Protein AF-A0A8S3HBD8-F1 (afdb_monomer_lite)

Radius of gyration: 19.38 Å; chains: 1; bounding box: 30×44×57 Å

Structure (mmCIF, N/CA/C/O backbone):
data_AF-A0A8S3HBD8-F1
#
_entry.id   AF-A0A8S3HBD8-F1
#
loop_
_atom_site.group_PDB
_atom_site.id
_atom_site.type_symbol
_atom_site.label_atom_id
_atom_site.label_alt_id
_atom_site.label_comp_id
_atom_site.label_asym_id
_atom_site.label_entity_id
_atom_site.label_seq_id
_atom_site.pdbx_PDB_ins_code
_atom_site.Cartn_x
_atom_site.Cartn_y
_atom_site.Cartn_z
_atom_site.occupancy
_atom_site.B_iso_or_equiv
_atom_site.auth_seq_id
_atom_site.auth_comp_id
_atom_site.auth_asym_id
_atom_site.auth_atom_id
_atom_site.pdbx_PDB_model_num
ATOM 1 N N . ASP A 1 1 ? -12.410 33.822 -48.410 1.00 51.59 1 ASP A N 1
ATOM 2 C CA . ASP A 1 1 ? -13.451 32.989 -47.771 1.00 51.59 1 ASP A CA 1
ATOM 3 C C . ASP A 1 1 ? -12.881 31.598 -47.540 1.00 51.59 1 ASP A C 1
ATOM 5 O O . ASP A 1 1 ? -12.889 30.743 -48.409 1.00 51.59 1 ASP A O 1
ATOM 9 N N . SER A 1 2 ? -12.285 31.395 -46.367 1.00 50.22 2 SER A N 1
ATOM 10 C CA . SER A 1 2 ? -11.628 30.126 -46.012 1.00 50.22 2 SER A CA 1
ATOM 11 C C . SER A 1 2 ? -11.854 29.811 -44.530 1.00 50.22 2 SER A C 1
ATOM 13 O O . SER A 1 2 ? -10.939 29.428 -43.816 1.00 50.22 2 SER A O 1
ATOM 15 N N . ASN A 1 3 ? -13.092 30.021 -44.066 1.00 48.41 3 ASN A N 1
ATOM 16 C CA . ASN A 1 3 ? -13.568 29.651 -42.728 1.00 48.41 3 ASN A CA 1
ATOM 17 C C . ASN A 1 3 ? -14.272 28.289 -42.777 1.00 48.41 3 ASN A C 1
ATOM 19 O O . ASN A 1 3 ? -15.485 28.191 -42.599 1.00 48.41 3 ASN A O 1
ATOM 23 N N . GLY A 1 4 ? -13.525 27.227 -43.039 1.00 51.22 4 GLY A N 1
ATOM 24 C CA . GLY A 1 4 ? -14.071 25.879 -42.984 1.00 51.22 4 GLY A CA 1
ATOM 25 C C . GLY A 1 4 ? -12.972 24.862 -43.199 1.00 51.22 4 GLY A C 1
ATOM 26 O O . GLY A 1 4 ? -12.286 24.942 -44.207 1.00 51.22 4 GLY A O 1
ATOM 27 N N . ILE A 1 5 ? -12.874 23.898 -42.284 1.00 58.28 5 ILE A N 1
ATOM 28 C CA . ILE A 1 5 ? -11.874 22.817 -42.203 1.00 58.28 5 ILE A CA 1
ATOM 29 C C . ILE A 1 5 ? -10.692 23.155 -41.277 1.00 58.28 5 ILE A C 1
ATOM 31 O O . ILE A 1 5 ? -9.566 23.329 -41.711 1.00 58.28 5 ILE A O 1
ATOM 35 N N . GLU A 1 6 ? -10.975 23.200 -39.972 1.00 53.12 6 GLU A N 1
ATOM 36 C CA . GLU A 1 6 ? -10.104 22.651 -38.914 1.00 53.12 6 GLU A CA 1
ATOM 37 C C . GLU A 1 6 ? -10.941 22.502 -37.623 1.00 53.12 6 GLU A C 1
ATOM 39 O O . GLU A 1 6 ? -10.740 23.154 -36.607 1.00 53.12 6 GLU A O 1
ATOM 44 N N . MET A 1 7 ? -11.993 21.681 -37.704 1.00 55.44 7 MET A N 1
ATOM 45 C CA . MET A 1 7 ? -12.909 21.365 -36.593 1.00 55.44 7 MET A CA 1
ATOM 46 C C . MET A 1 7 ? -13.143 19.850 -36.480 1.00 55.44 7 MET A C 1
ATOM 48 O O . MET A 1 7 ? -14.255 19.418 -36.206 1.00 55.44 7 MET A O 1
ATOM 52 N N . ILE A 1 8 ? -12.132 19.011 -36.744 1.00 57.72 8 ILE A N 1
ATOM 53 C CA . ILE A 1 8 ? -12.259 17.552 -36.550 1.00 57.72 8 ILE A CA 1
ATOM 54 C C . ILE A 1 8 ? -10.893 16.864 -36.414 1.00 57.72 8 ILE A C 1
ATOM 56 O O . ILE A 1 8 ? -10.352 16.333 -37.375 1.00 57.72 8 ILE A O 1
ATOM 60 N N . ALA A 1 9 ? -10.341 16.901 -35.201 1.00 49.88 9 ALA A N 1
ATOM 61 C CA . ALA A 1 9 ? -9.486 15.878 -34.577 1.00 49.88 9 ALA A CA 1
ATOM 62 C C . ALA A 1 9 ? -9.049 16.478 -33.227 1.00 49.88 9 ALA A C 1
ATOM 64 O O . ALA A 1 9 ? -8.241 17.392 -33.186 1.00 49.88 9 ALA A O 1
ATOM 65 N N . ASN A 1 10 ? -9.574 16.120 -32.061 1.00 45.94 10 ASN A N 1
ATOM 66 C CA . ASN A 1 10 ? -9.727 14.769 -31.554 1.00 45.94 10 ASN A CA 1
ATOM 67 C C . ASN A 1 10 ? -10.678 14.837 -30.338 1.00 45.94 10 ASN A C 1
ATOM 69 O O . ASN A 1 10 ? -10.249 14.929 -29.186 1.00 45.94 10 ASN A O 1
ATOM 73 N N . SER A 1 11 ? -11.982 14.884 -30.605 1.00 52.03 11 SER A N 1
ATOM 74 C CA . SER A 1 11 ? -13.006 14.547 -29.616 1.00 52.03 11 SER A CA 1
ATOM 75 C C . SER A 1 11 ? -12.979 13.034 -29.474 1.00 52.03 11 SER A C 1
ATOM 77 O O . SER A 1 11 ? -13.505 12.369 -30.351 1.00 52.03 11 SER A O 1
ATOM 79 N N . ASP A 1 12 ? -12.277 12.530 -28.459 1.00 49.81 12 ASP A N 1
ATOM 80 C CA . ASP A 1 12 ? -12.599 11.297 -27.718 1.00 49.81 12 ASP A CA 1
ATOM 81 C C . ASP A 1 12 ? -11.491 11.014 -26.692 1.00 49.81 12 ASP A C 1
ATOM 83 O O . ASP A 1 12 ? -10.864 9.959 -26.644 1.00 49.81 12 ASP A O 1
ATOM 87 N N . LYS A 1 13 ? -11.260 11.968 -25.785 1.00 54.34 13 LYS A N 1
ATOM 88 C CA . LYS A 1 13 ? -10.917 11.564 -24.419 1.00 54.34 13 LYS A CA 1
ATOM 89 C C . LYS A 1 13 ? -12.242 11.264 -23.740 1.00 54.34 13 LYS A C 1
ATOM 91 O O . LYS A 1 13 ? -12.730 12.083 -22.967 1.00 54.34 13 LYS A O 1
ATOM 96 N N . SER A 1 14 ? -12.851 10.126 -24.074 1.00 51.44 14 SER A N 1
ATOM 97 C CA . SER A 1 14 ? -13.883 9.543 -23.225 1.00 51.44 14 SER A CA 1
ATOM 98 C C . SER A 1 14 ? -13.247 9.418 -21.845 1.00 51.44 14 SER A C 1
ATOM 100 O O . SER A 1 14 ? -12.369 8.579 -21.639 1.00 51.44 14 SER A O 1
ATOM 102 N N . SER A 1 15 ? -13.572 10.333 -20.934 1.00 60.53 15 SER A N 1
ATOM 103 C CA . SER A 1 15 ? -13.087 10.293 -19.564 1.00 60.53 15 SER A CA 1
ATOM 104 C C . SER A 1 15 ? -13.728 9.074 -18.922 1.00 60.53 15 SER A C 1
ATOM 106 O O . SER A 1 15 ? -14.831 9.156 -18.380 1.00 60.53 15 SER A O 1
ATOM 108 N N . THR A 1 16 ? -13.082 7.919 -19.071 1.00 58.78 16 THR A N 1
ATOM 109 C CA . THR A 1 16 ? -13.460 6.694 -18.383 1.00 58.78 16 THR A CA 1
ATOM 110 C C . THR A 1 16 ? -13.602 7.062 -16.911 1.00 58.78 16 THR A C 1
ATOM 112 O O . THR A 1 16 ? -12.669 7.665 -16.374 1.00 58.78 16 THR A O 1
ATOM 115 N N . PRO A 1 17 ? -14.749 6.797 -16.268 1.00 60.50 17 PRO A N 1
ATOM 116 C CA . PRO A 1 17 ? -14.955 7.191 -14.885 1.00 60.50 17 PRO A CA 1
ATOM 117 C C . PRO A 1 17 ? -13.858 6.560 -14.025 1.00 60.50 17 PRO A C 1
ATOM 119 O O . PRO A 1 17 ? -13.810 5.346 -13.835 1.00 60.50 17 PRO A O 1
ATOM 122 N N . THR A 1 18 ? -12.929 7.387 -13.553 1.00 67.00 18 THR A N 1
ATOM 123 C CA . THR A 1 18 ? -11.872 6.958 -12.644 1.00 67.00 18 THR A CA 1
ATOM 124 C C . THR A 1 18 ? -12.471 6.900 -11.250 1.00 67.00 18 THR A C 1
ATOM 126 O O . THR A 1 18 ? -12.971 7.909 -10.751 1.00 67.00 18 THR A O 1
ATOM 129 N N . TRP A 1 19 ? -12.446 5.725 -10.625 1.00 73.12 19 TRP A N 1
ATOM 130 C CA . TRP A 1 19 ? -12.898 5.560 -9.247 1.00 73.12 19 TRP A CA 1
ATOM 131 C C . TRP A 1 19 ? -12.110 6.474 -8.306 1.00 73.12 19 TRP A C 1
ATOM 133 O O . TRP A 1 19 ? -10.895 6.628 -8.447 1.00 73.12 19 TRP A O 1
ATOM 143 N N . ASN A 1 20 ? -12.799 7.074 -7.332 1.00 86.06 20 ASN A N 1
ATOM 144 C CA . ASN A 1 20 ? -12.138 7.842 -6.287 1.00 86.06 20 ASN A CA 1
ATOM 145 C C . ASN A 1 20 ? -11.388 6.870 -5.362 1.00 86.06 20 ASN A C 1
ATOM 147 O O . ASN A 1 20 ? -11.997 6.039 -4.687 1.00 86.06 20 ASN A O 1
ATOM 151 N N . VAL A 1 21 ? -10.062 6.979 -5.343 1.00 88.06 21 VAL A N 1
ATOM 152 C CA . VAL A 1 21 ? -9.182 6.122 -4.540 1.00 88.06 21 VAL A CA 1
ATOM 153 C C . VAL A 1 21 ? -9.447 6.233 -3.036 1.00 88.06 21 VAL A C 1
ATOM 155 O O . VAL A 1 21 ? -9.301 5.248 -2.320 1.00 88.06 21 VAL A O 1
ATOM 158 N N . ASP A 1 22 ? -9.915 7.384 -2.558 1.00 88.62 22 ASP A N 1
ATOM 159 C CA . ASP A 1 22 ? -10.271 7.577 -1.152 1.00 88.62 22 ASP A CA 1
ATOM 160 C C . ASP A 1 22 ? -11.489 6.727 -0.802 1.00 88.62 22 ASP A C 1
ATOM 162 O O . ASP A 1 22 ? -11.478 5.995 0.184 1.00 88.62 22 ASP A O 1
ATOM 166 N N . THR A 1 23 ? -12.514 6.763 -1.659 1.00 90.56 23 THR A N 1
ATOM 167 C CA . THR A 1 23 ? -13.705 5.917 -1.521 1.00 90.56 23 THR A CA 1
ATOM 168 C C . THR A 1 23 ? -13.341 4.439 -1.589 1.00 90.56 23 THR A C 1
ATOM 170 O O . THR A 1 23 ? -13.890 3.647 -0.833 1.00 90.56 23 THR A O 1
ATOM 173 N N . PHE A 1 24 ? -12.396 4.064 -2.452 1.00 90.06 24 PHE A N 1
ATOM 174 C CA . PHE A 1 24 ? -11.918 2.687 -2.554 1.00 90.06 24 PHE A CA 1
ATOM 175 C C . PHE A 1 24 ? -11.233 2.206 -1.266 1.00 90.06 24 PHE A C 1
ATOM 177 O O . PHE A 1 24 ? -11.574 1.140 -0.759 1.00 90.06 24 PHE A O 1
ATOM 184 N N . VAL A 1 25 ? -10.310 2.994 -0.703 1.00 93.19 25 VAL A N 1
ATOM 185 C CA . VAL A 1 25 ? -9.616 2.638 0.547 1.00 93.19 25 VAL A CA 1
ATOM 186 C C . VAL A 1 25 ? -10.594 2.565 1.719 1.00 93.19 25 VAL A C 1
ATOM 188 O O . VAL A 1 25 ? -10.531 1.618 2.501 1.00 93.19 25 VAL A O 1
ATOM 191 N N . ILE A 1 26 ? -11.528 3.518 1.818 1.00 93.12 26 ILE A N 1
ATOM 192 C CA . ILE A 1 26 ? -12.589 3.497 2.835 1.00 93.12 26 ILE A CA 1
ATOM 193 C C . ILE A 1 26 ? -13.431 2.226 2.694 1.00 93.12 26 ILE A C 1
ATOM 195 O O . ILE A 1 26 ? -13.588 1.495 3.665 1.00 93.12 26 ILE A O 1
ATOM 199 N N . ALA A 1 27 ? -13.889 1.904 1.482 1.00 94.31 27 ALA A N 1
ATOM 200 C CA . ALA A 1 27 ? -14.695 0.713 1.239 1.00 94.31 27 ALA A CA 1
ATOM 201 C C . ALA A 1 27 ? -13.960 -0.586 1.609 1.00 94.31 27 ALA A C 1
ATOM 203 O O . ALA A 1 27 ? -14.575 -1.490 2.170 1.00 94.31 27 ALA A O 1
ATOM 204 N N . ILE A 1 28 ? -12.652 -0.691 1.338 1.00 93.75 28 ILE A N 1
ATOM 205 C CA . ILE A 1 28 ? -11.856 -1.8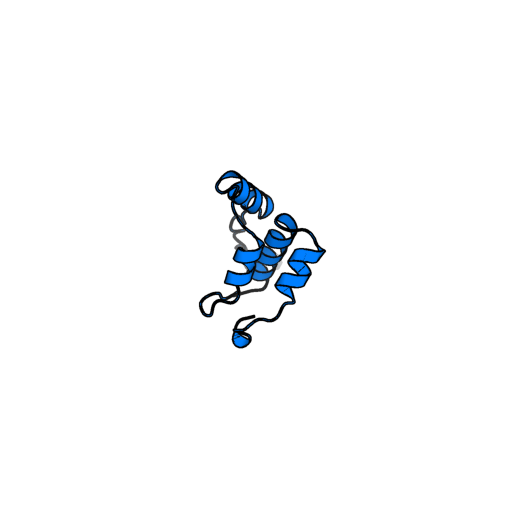52 1.769 1.00 93.75 28 ILE A CA 1
ATOM 206 C C . ILE A 1 28 ? -11.807 -1.948 3.293 1.00 93.75 28 ILE A C 1
ATOM 208 O O . ILE A 1 28 ? -12.019 -3.034 3.826 1.00 93.75 28 ILE A O 1
ATOM 212 N N . ASN A 1 29 ? -11.548 -0.840 3.988 1.00 92.81 29 ASN A N 1
ATOM 213 C CA . ASN A 1 29 ? -11.494 -0.836 5.450 1.00 92.81 29 ASN A CA 1
ATOM 214 C C . ASN A 1 29 ? -12.851 -1.193 6.075 1.00 92.81 29 ASN A C 1
ATOM 216 O O . ASN A 1 29 ? -12.888 -1.899 7.079 1.00 92.81 29 ASN A O 1
ATOM 220 N N . ASP A 1 30 ? -13.955 -0.756 5.468 1.00 95.19 30 ASP A N 1
ATOM 221 C CA . ASP A 1 30 ? -15.306 -1.060 5.946 1.00 95.19 30 ASP A CA 1
ATOM 222 C C . ASP A 1 30 ? -15.678 -2.534 5.717 1.00 95.19 30 ASP A C 1
ATOM 224 O O . ASP A 1 30 ? -16.264 -3.178 6.588 1.00 95.19 30 ASP A O 1
ATOM 228 N N . LEU A 1 31 ? -15.332 -3.087 4.549 1.00 96.38 31 LEU A N 1
ATOM 229 C CA . LEU A 1 31 ? -15.636 -4.477 4.189 1.00 96.38 31 LEU A CA 1
ATOM 230 C C . LEU A 1 31 ? -14.708 -5.484 4.877 1.00 96.38 31 LEU A C 1
ATOM 232 O O . LEU A 1 31 ? -15.133 -6.594 5.196 1.00 96.38 31 LEU A O 1
ATOM 236 N N . VAL A 1 32 ? -13.444 -5.114 5.090 1.00 95.88 32 VAL A N 1
ATOM 237 C CA . VAL A 1 32 ? -12.420 -5.957 5.715 1.00 95.88 32 VAL A CA 1
ATOM 238 C C . VAL A 1 32 ? -11.668 -5.145 6.779 1.00 95.88 32 VAL A C 1
ATOM 240 O O . VAL A 1 32 ? -10.521 -4.751 6.564 1.00 95.88 32 VAL A O 1
ATOM 243 N N . PRO A 1 33 ? -12.255 -4.937 7.974 1.00 92.69 33 PRO A N 1
ATOM 244 C CA . PRO A 1 33 ? -11.635 -4.136 9.039 1.00 92.69 33 PRO A CA 1
ATOM 245 C C . PRO A 1 33 ? -10.303 -4.692 9.557 1.00 92.69 33 PRO A C 1
ATOM 247 O O . PRO A 1 33 ? -9.541 -3.995 10.220 1.00 92.69 33 PRO A O 1
ATOM 250 N N . THR A 1 34 ? -10.020 -5.964 9.274 1.00 95.50 34 THR A N 1
ATOM 251 C CA . THR A 1 34 ? -8.782 -6.656 9.650 1.00 95.50 34 THR A CA 1
ATOM 252 C C . THR A 1 34 ? -7.685 -6.545 8.592 1.00 95.50 34 THR A C 1
ATOM 254 O O . THR A 1 34 ? -6.667 -7.22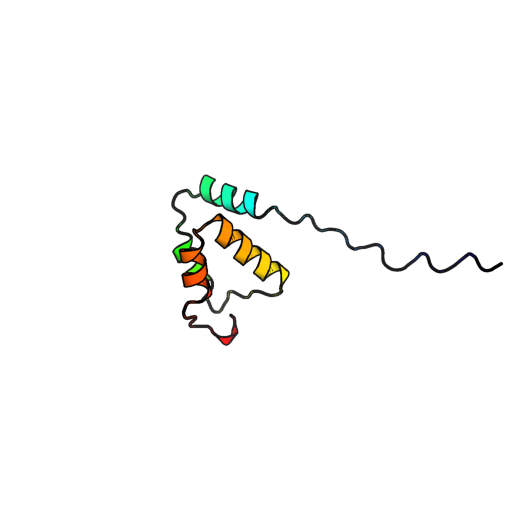8 8.708 1.00 95.50 34 THR A O 1
ATOM 257 N N . VAL A 1 35 ? -7.885 -5.755 7.533 1.00 94.94 35 VAL A N 1
ATOM 258 C CA . VAL A 1 35 ? -6.884 -5.577 6.479 1.00 94.94 35 VAL A CA 1
ATOM 259 C C . VAL A 1 35 ? -5.580 -5.035 7.072 1.00 94.94 35 VAL A C 1
ATOM 261 O O . VAL A 1 35 ? -5.553 -4.014 7.759 1.00 94.94 35 VAL A O 1
ATOM 264 N N . ASN A 1 36 ? -4.470 -5.723 6.797 1.00 94.88 36 ASN A N 1
ATOM 265 C CA . ASN A 1 36 ? -3.141 -5.240 7.146 1.00 94.88 36 ASN A CA 1
ATOM 266 C C . ASN A 1 36 ? -2.474 -4.640 5.912 1.00 94.88 36 ASN A C 1
ATOM 268 O O . ASN A 1 36 ? -1.841 -5.338 5.120 1.00 94.88 36 ASN A O 1
ATOM 272 N N . TRP A 1 37 ? -2.574 -3.322 5.771 1.00 93.88 37 TRP A N 1
ATOM 273 C CA . TRP A 1 37 ? -1.997 -2.599 4.639 1.00 93.88 37 TRP A CA 1
ATOM 274 C C . TRP A 1 37 ? -0.478 -2.759 4.505 1.00 93.88 37 TRP A C 1
ATOM 276 O O . TRP A 1 37 ? 0.044 -2.622 3.404 1.00 93.88 37 TRP A O 1
ATOM 286 N N . LYS A 1 38 ? 0.241 -3.112 5.579 1.00 93.75 38 LYS A N 1
ATOM 287 C CA . LYS A 1 38 ? 1.676 -3.424 5.487 1.00 93.75 38 LYS A CA 1
ATOM 288 C C . LYS A 1 38 ? 1.929 -4.702 4.701 1.00 93.75 38 LYS A C 1
ATOM 290 O O . LYS A 1 38 ? 2.880 -4.757 3.931 1.00 93.75 38 LYS A O 1
ATOM 295 N N . ASP A 1 39 ? 1.094 -5.716 4.903 1.00 93.44 39 ASP A N 1
ATOM 296 C CA . ASP A 1 39 ? 1.214 -6.977 4.176 1.00 93.44 39 ASP A CA 1
ATOM 297 C C . ASP A 1 39 ? 0.749 -6.800 2.727 1.00 93.44 39 ASP A C 1
ATOM 299 O O . ASP A 1 39 ? 1.418 -7.289 1.828 1.00 93.44 39 ASP A O 1
ATOM 303 N N . VAL A 1 40 ? -0.279 -5.975 2.477 1.00 93.06 40 VAL A N 1
ATOM 304 C CA . VAL A 1 40 ? -0.688 -5.595 1.108 1.00 93.06 40 VAL A CA 1
ATOM 305 C C . VAL A 1 40 ? 0.475 -4.997 0.309 1.00 93.06 40 VAL A C 1
ATOM 307 O O . VAL A 1 40 ? 0.662 -5.363 -0.845 1.00 93.06 40 VAL A O 1
ATOM 310 N N . VAL A 1 41 ? 1.282 -4.108 0.906 1.00 92.75 41 VAL A N 1
ATOM 311 C CA . VAL A 1 41 ? 2.455 -3.541 0.213 1.00 92.75 41 VAL A CA 1
ATOM 312 C C . VAL A 1 41 ? 3.522 -4.600 -0.056 1.00 92.75 41 VAL A C 1
ATOM 314 O O . VAL A 1 41 ? 4.137 -4.572 -1.116 1.00 92.75 41 VAL A O 1
ATOM 317 N N . LYS A 1 42 ? 3.736 -5.557 0.856 1.00 90.75 42 LYS A N 1
ATOM 318 C CA . LYS A 1 42 ? 4.693 -6.654 0.623 1.00 90.75 42 LYS A CA 1
ATOM 319 C C . LYS A 1 42 ? 4.277 -7.536 -0.553 1.00 90.75 42 LYS A C 1
ATOM 321 O O . LYS A 1 42 ? 5.142 -7.978 -1.296 1.00 90.75 42 LYS A O 1
ATOM 326 N N . GLU A 1 43 ? 2.976 -7.743 -0.756 1.00 91.69 43 GLU A N 1
ATOM 327 C CA . GLU A 1 43 ? 2.448 -8.488 -1.910 1.00 91.69 43 GLU A CA 1
ATOM 328 C C . GLU A 1 43 ? 2.684 -7.774 -3.249 1.00 91.69 43 GLU A C 1
ATOM 330 O O . GLU A 1 43 ? 2.570 -8.394 -4.306 1.00 91.69 43 GLU A O 1
ATOM 335 N N . PHE A 1 44 ? 3.045 -6.485 -3.245 1.00 92.12 44 PHE A N 1
ATOM 336 C CA . PHE A 1 44 ? 3.474 -5.827 -4.477 1.00 92.12 44 PHE A CA 1
ATOM 337 C C . PHE A 1 44 ? 4.797 -6.415 -4.976 1.00 92.12 44 PHE A C 1
ATOM 339 O O . PHE A 1 44 ? 5.011 -6.428 -6.181 1.00 92.12 44 PHE A O 1
ATOM 346 N N . ASP A 1 45 ? 5.650 -6.963 -4.096 1.00 90.69 45 ASP A N 1
ATOM 347 C CA . ASP A 1 45 ? 6.920 -7.616 -4.445 1.00 90.69 45 ASP A CA 1
ATOM 348 C C . ASP A 1 45 ? 6.693 -9.053 -4.939 1.00 90.69 45 ASP A C 1
ATOM 350 O O . ASP A 1 45 ? 7.377 -9.999 -4.549 1.00 90.69 45 ASP A O 1
ATOM 354 N N . HIS A 1 46 ? 5.681 -9.237 -5.777 1.00 90.19 46 HIS A N 1
ATOM 355 C CA . HIS A 1 46 ? 5.323 -10.510 -6.374 1.00 90.19 46 HIS A CA 1
ATOM 356 C C . HIS A 1 46 ? 5.631 -10.465 -7.873 1.00 90.19 46 HIS A C 1
ATOM 358 O O . HIS A 1 46 ? 5.252 -9.519 -8.555 1.00 90.19 46 HIS A O 1
ATOM 364 N N . ALA A 1 47 ? 6.251 -11.513 -8.426 1.00 85.88 47 ALA A N 1
ATOM 365 C CA . ALA A 1 47 ? 6.693 -11.542 -9.829 1.00 85.88 47 ALA A CA 1
ATOM 366 C C . ALA A 1 47 ? 5.560 -11.343 -10.862 1.00 85.88 47 ALA A C 1
ATOM 368 O O . ALA A 1 47 ? 5.802 -10.958 -12.002 1.00 85.88 47 ALA A O 1
ATOM 369 N N . GLY A 1 48 ? 4.313 -11.625 -10.475 1.00 87.69 48 GLY A N 1
ATOM 370 C CA . GLY A 1 48 ? 3.120 -11.390 -11.299 1.00 87.69 48 GLY A CA 1
ATOM 371 C C . GLY A 1 48 ? 2.477 -10.008 -11.133 1.00 87.69 48 GLY A C 1
ATOM 372 O O . GLY A 1 48 ? 1.500 -9.713 -11.821 1.00 87.69 48 GLY A O 1
ATOM 373 N N . PHE A 1 49 ? 2.964 -9.182 -10.207 1.00 89.00 49 PHE A N 1
ATOM 374 C CA . PHE A 1 49 ? 2.449 -7.840 -9.971 1.00 89.00 49 PHE A CA 1
ATOM 375 C C . PHE A 1 49 ? 3.229 -6.836 -10.823 1.00 89.00 49 PHE A C 1
ATOM 377 O O . PHE A 1 49 ? 4.441 -6.713 -10.693 1.00 89.00 49 PHE A O 1
ATOM 384 N N . LEU A 1 50 ? 2.531 -6.131 -11.717 1.00 86.31 50 LEU A N 1
ATOM 385 C CA . LEU A 1 50 ? 3.144 -5.188 -12.651 1.00 86.31 50 LEU A CA 1
ATOM 386 C C . LEU A 1 50 ? 2.375 -3.869 -12.684 1.00 86.31 50 LEU A C 1
ATOM 388 O O . LEU A 1 50 ? 1.189 -3.824 -13.032 1.00 86.31 50 LEU A O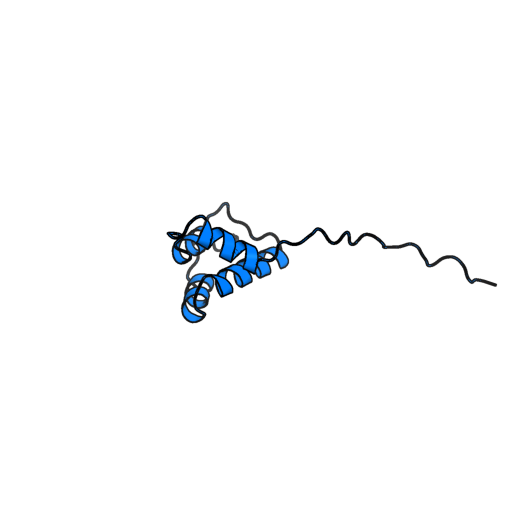 1
ATOM 392 N N . VAL A 1 51 ? 3.083 -2.776 -12.415 1.00 88.50 51 VAL A N 1
ATOM 393 C CA . VAL A 1 51 ? 2.556 -1.417 -12.550 1.00 88.50 51 VAL A CA 1
ATOM 394 C C . VAL A 1 51 ? 2.802 -0.927 -13.977 1.00 88.50 51 VAL A C 1
ATOM 396 O O . VAL A 1 51 ? 3.899 -0.527 -14.345 1.00 88.50 51 VAL A O 1
ATOM 399 N N . ARG A 1 52 ? 1.761 -0.995 -14.813 1.00 87.44 52 ARG A N 1
ATOM 400 C CA . ARG A 1 52 ? 1.883 -0.811 -16.274 1.00 87.44 52 ARG A CA 1
ATOM 401 C C . ARG A 1 52 ? 2.140 0.623 -16.728 1.00 87.44 52 ARG A C 1
ATOM 403 O O . ARG A 1 52 ? 2.648 0.826 -17.827 1.00 87.44 52 ARG A O 1
ATOM 410 N N . ASP A 1 53 ? 1.739 1.611 -15.935 1.00 87.94 53 ASP A N 1
ATOM 411 C CA . ASP A 1 53 ? 1.865 3.015 -16.303 1.00 87.94 53 ASP A CA 1
ATOM 412 C C . ASP A 1 53 ? 1.928 3.944 -15.082 1.00 87.94 53 ASP A C 1
ATOM 414 O O . ASP A 1 53 ? 1.709 3.563 -13.928 1.00 87.94 53 ASP A O 1
ATOM 418 N N . ARG A 1 54 ? 2.211 5.218 -15.364 1.00 89.06 54 ARG A N 1
ATOM 419 C CA . ARG A 1 54 ? 2.292 6.280 -14.359 1.00 89.06 54 ARG A CA 1
ATOM 420 C C . ARG A 1 54 ? 0.984 6.473 -13.585 1.00 89.06 54 ARG A C 1
ATOM 422 O O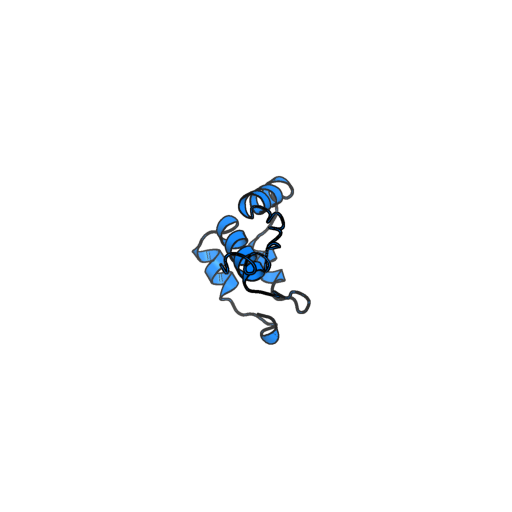 . ARG A 1 54 ? 1.036 6.859 -12.421 1.00 89.06 54 ARG A O 1
ATOM 429 N N . GLN A 1 55 ? -0.175 6.271 -14.210 1.00 88.06 55 GLN A N 1
ATOM 430 C CA . GLN A 1 55 ? -1.465 6.482 -13.548 1.00 88.06 55 GLN A CA 1
ATOM 431 C C . GLN A 1 55 ? -1.738 5.378 -12.527 1.00 88.06 55 GLN A C 1
ATOM 433 O O . GLN A 1 55 ? -2.162 5.677 -11.414 1.00 88.06 55 GLN A O 1
ATOM 438 N N . ALA A 1 56 ? -1.411 4.129 -12.859 1.00 87.56 56 ALA A N 1
ATOM 439 C CA . ALA A 1 56 ? -1.464 3.003 -11.936 1.00 87.56 56 ALA A CA 1
ATOM 440 C C . ALA A 1 56 ? -0.526 3.212 -10.736 1.00 87.56 56 ALA A C 1
ATOM 442 O O . ALA A 1 56 ? -0.933 2.987 -9.596 1.00 87.56 56 ALA A O 1
ATOM 443 N N . LEU A 1 57 ? 0.688 3.729 -10.964 1.00 90.06 57 LEU A N 1
ATOM 444 C CA . LEU A 1 57 ? 1.607 4.060 -9.871 1.00 90.06 57 LEU A CA 1
ATOM 445 C C . LEU A 1 57 ? 1.040 5.158 -8.960 1.00 90.06 57 LEU A C 1
ATOM 447 O O . LEU A 1 57 ? 1.057 5.025 -7.738 1.00 90.06 57 LEU A O 1
ATOM 451 N N . ILE A 1 58 ? 0.498 6.233 -9.541 1.00 90.06 58 ILE A N 1
ATOM 452 C CA . ILE A 1 58 ? -0.139 7.315 -8.774 1.00 90.06 58 ILE A CA 1
ATOM 453 C C . ILE A 1 58 ? -1.310 6.783 -7.956 1.00 90.06 58 ILE A C 1
ATOM 455 O O . ILE A 1 58 ? -1.469 7.183 -6.802 1.00 90.06 58 ILE A O 1
ATOM 459 N N . LEU A 1 59 ? -2.109 5.883 -8.527 1.00 89.69 59 LEU A N 1
ATOM 460 C CA . LEU A 1 59 ? -3.229 5.264 -7.835 1.00 89.69 59 LEU A CA 1
ATOM 461 C C . LEU A 1 59 ? -2.747 4.484 -6.607 1.00 89.69 59 LEU A C 1
ATOM 463 O O . LEU A 1 59 ? -3.247 4.728 -5.511 1.00 89.69 59 LEU A O 1
ATOM 467 N N . LEU A 1 60 ? -1.746 3.613 -6.772 1.00 91.00 60 LEU A N 1
ATOM 468 C CA . LEU A 1 60 ? -1.171 2.823 -5.679 1.00 91.00 60 LEU A CA 1
ATOM 469 C C . LEU A 1 60 ? -0.597 3.720 -4.582 1.00 91.00 60 LEU A C 1
ATOM 471 O O . LEU A 1 60 ? -0.977 3.591 -3.422 1.00 91.00 60 LEU A O 1
ATOM 475 N N . VAL A 1 61 ? 0.251 4.687 -4.940 1.00 91.00 61 VAL A N 1
ATOM 476 C CA . VAL A 1 61 ? 0.859 5.602 -3.962 1.00 91.00 61 VAL A CA 1
ATOM 477 C C . VAL A 1 61 ? -0.208 6.422 -3.238 1.00 91.00 61 VAL A C 1
ATOM 479 O O . VAL A 1 61 ? -0.114 6.627 -2.028 1.00 91.00 61 VAL A O 1
ATOM 482 N N . THR A 1 62 ? -1.244 6.878 -3.946 1.00 92.12 62 THR A N 1
ATOM 483 C CA . THR A 1 62 ? -2.354 7.596 -3.308 1.00 92.12 62 THR A CA 1
ATOM 484 C C . THR A 1 62 ? -3.116 6.695 -2.343 1.00 92.12 62 THR A C 1
ATOM 486 O O . THR A 1 62 ? -3.396 7.128 -1.229 1.00 92.12 62 THR A O 1
ATOM 489 N N . ALA A 1 63 ? -3.400 5.448 -2.722 1.00 92.31 63 ALA A N 1
ATOM 490 C CA . ALA A 1 63 ? -4.065 4.490 -1.845 1.00 92.31 63 ALA A CA 1
ATOM 491 C C . ALA A 1 63 ? -3.251 4.245 -0.564 1.00 92.31 63 ALA A C 1
ATOM 493 O O . ALA A 1 63 ? -3.791 4.353 0.536 1.00 92.31 63 ALA A O 1
ATOM 494 N N . LEU A 1 64 ? -1.936 4.027 -0.687 1.00 93.44 64 LEU A N 1
ATOM 495 C CA . LEU A 1 64 ? -1.050 3.830 0.464 1.00 93.44 64 LEU A CA 1
ATOM 496 C C . LEU A 1 64 ? -1.001 5.051 1.385 1.00 93.44 64 LEU A C 1
ATOM 498 O O . LEU A 1 64 ? -1.075 4.900 2.600 1.00 93.44 64 LEU A O 1
ATOM 502 N N . ARG A 1 65 ? -0.962 6.264 0.820 1.00 92.88 65 ARG A N 1
ATOM 503 C CA . ARG A 1 65 ? -1.034 7.520 1.589 1.00 92.88 65 ARG A CA 1
ATOM 504 C C . ARG A 1 65 ? -2.315 7.665 2.403 1.00 92.88 65 ARG A C 1
ATOM 506 O O . ARG A 1 65 ? -2.309 8.376 3.402 1.00 92.88 65 ARG A O 1
ATOM 513 N N . ARG A 1 66 ? -3.423 7.069 1.951 1.00 93.19 66 ARG A N 1
ATOM 514 C CA . ARG A 1 66 ? -4.698 7.082 2.686 1.00 93.19 66 ARG A CA 1
ATOM 515 C C . ARG A 1 66 ? -4.803 5.945 3.692 1.00 93.19 66 ARG A C 1
ATOM 517 O O . ARG A 1 66 ? -5.470 6.106 4.706 1.00 93.19 66 ARG A O 1
ATOM 524 N N . ALA A 1 67 ? -4.157 4.822 3.408 1.00 92.88 67 ALA A N 1
ATOM 525 C CA . ALA A 1 67 ? -4.219 3.623 4.225 1.00 92.88 67 ALA A CA 1
ATOM 526 C C . ALA A 1 67 ? -3.209 3.599 5.385 1.00 92.88 67 ALA A C 1
ATOM 528 O O . ALA A 1 67 ? -3.436 2.911 6.380 1.00 92.88 67 ALA A O 1
ATOM 529 N N . LEU A 1 68 ? -2.086 4.312 5.261 1.00 94.31 68 LEU A N 1
ATOM 530 C CA . LEU A 1 68 ? -0.954 4.228 6.183 1.00 94.31 68 LEU A CA 1
ATOM 531 C C . LEU A 1 68 ? -0.392 5.615 6.540 1.00 94.31 68 LEU A C 1
ATOM 533 O O . LEU A 1 68 ? -0.425 6.529 5.711 1.00 94.31 68 LEU A O 1
ATOM 537 N N . PRO A 1 69 ? 0.196 5.773 7.742 1.00 94.62 69 PRO A N 1
ATOM 538 C CA . PRO A 1 69 ? 0.946 6.972 8.104 1.00 94.62 69 PRO A CA 1
ATOM 539 C C . PRO A 1 69 ? 2.139 7.243 7.167 1.00 94.62 69 PRO A C 1
ATOM 541 O O . PRO A 1 69 ? 2.715 6.284 6.635 1.00 94.62 69 PRO A O 1
ATOM 544 N N . PRO A 1 70 ? 2.554 8.516 6.996 1.00 92.12 70 PRO A N 1
ATOM 545 C CA . PRO A 1 70 ? 3.658 8.911 6.123 1.00 92.12 70 PRO A CA 1
ATOM 546 C C . PRO A 1 70 ? 4.943 8.114 6.287 1.00 92.12 70 PRO A C 1
ATOM 548 O O . PRO A 1 70 ? 5.474 7.596 5.310 1.00 92.12 70 PRO A O 1
ATOM 551 N N . GLU A 1 71 ? 5.410 7.978 7.518 1.00 92.56 71 GLU A N 1
ATOM 552 C CA . GLU A 1 71 ? 6.630 7.258 7.850 1.00 92.56 71 GLU A CA 1
ATOM 553 C C . GLU A 1 71 ? 6.553 5.779 7.446 1.00 92.56 71 GLU A C 1
ATOM 555 O O . GLU A 1 71 ? 7.514 5.228 6.925 1.00 92.56 71 GLU A O 1
ATOM 560 N N . GLN A 1 72 ? 5.382 5.150 7.573 1.00 92.44 72 GLN A N 1
ATOM 561 C CA . GLN A 1 72 ? 5.234 3.721 7.302 1.00 92.44 72 GLN A CA 1
ATOM 562 C C . GLN A 1 72 ? 5.150 3.409 5.812 1.00 92.44 72 GLN A C 1
ATOM 564 O O . GLN A 1 72 ? 5.785 2.459 5.359 1.00 92.44 72 GLN A O 1
ATOM 569 N N . TYR A 1 73 ? 4.361 4.163 5.037 1.00 91.50 73 TYR A N 1
ATOM 570 C CA . TYR A 1 73 ? 4.266 3.862 3.607 1.00 91.50 73 TYR A CA 1
ATOM 571 C C . TYR A 1 73 ? 5.552 4.233 2.862 1.00 91.50 73 TYR A C 1
ATOM 573 O O . TYR A 1 73 ? 5.871 3.571 1.879 1.00 91.50 73 TYR A O 1
ATOM 581 N N . ILE A 1 74 ? 6.290 5.258 3.312 1.00 92.25 74 ILE A N 1
ATOM 582 C CA . ILE A 1 74 ? 7.598 5.612 2.742 1.00 92.25 74 ILE A CA 1
ATOM 583 C C . ILE A 1 74 ? 8.582 4.465 2.982 1.00 92.25 74 ILE A C 1
ATOM 585 O O . ILE A 1 74 ? 9.168 3.972 2.021 1.00 92.25 74 ILE A O 1
ATOM 589 N N . ASP A 1 75 ? 8.703 3.988 4.223 1.00 92.38 75 ASP A N 1
ATOM 590 C CA . ASP A 1 75 ? 9.616 2.892 4.564 1.00 92.38 75 ASP A CA 1
ATOM 591 C C . ASP A 1 75 ? 9.300 1.602 3.795 1.00 92.38 75 ASP A C 1
ATOM 593 O O . ASP A 1 75 ? 10.207 0.893 3.363 1.00 92.38 75 ASP A O 1
ATOM 597 N N . LEU A 1 76 ? 8.015 1.296 3.593 1.00 91.62 76 LEU A N 1
ATOM 598 C CA . LEU A 1 76 ? 7.600 0.115 2.837 1.00 91.62 76 LEU A CA 1
ATOM 599 C C . LEU A 1 76 ? 7.858 0.267 1.333 1.00 91.62 76 LEU A C 1
ATOM 601 O O . LEU A 1 76 ? 8.336 -0.672 0.706 1.00 91.62 76 LEU A O 1
ATOM 605 N N . LEU A 1 77 ? 7.564 1.435 0.754 1.00 89.25 77 LEU A N 1
ATOM 606 C CA . LEU A 1 77 ? 7.690 1.657 -0.688 1.00 89.25 77 LEU A CA 1
ATOM 607 C C . LEU A 1 77 ? 9.156 1.756 -1.135 1.00 89.25 77 LEU A C 1
ATOM 609 O O . LEU A 1 77 ? 9.518 1.240 -2.188 1.00 89.25 77 LEU A O 1
ATOM 613 N N . TYR A 1 78 ? 10.004 2.393 -0.326 1.00 89.19 78 TYR A N 1
ATOM 614 C CA . TYR A 1 78 ? 11.449 2.498 -0.569 1.00 89.19 78 TYR A CA 1
ATOM 615 C C . TYR A 1 78 ? 12.253 1.375 0.099 1.00 89.19 78 TYR A C 1
ATOM 617 O O . TYR A 1 78 ? 13.485 1.421 0.128 1.00 89.19 78 TYR A O 1
ATOM 625 N N . GLY A 1 79 ? 11.562 0.369 0.639 1.00 89.31 79 GLY A N 1
ATOM 626 C CA . GLY A 1 79 ? 12.169 -0.827 1.194 1.00 89.31 79 GLY A CA 1
ATOM 627 C C . GLY A 1 79 ? 12.893 -1.661 0.137 1.00 89.31 79 GLY A C 1
ATOM 628 O O . GLY A 1 79 ? 12.934 -1.346 -1.053 1.00 89.31 79 GLY A O 1
ATOM 629 N N . ARG A 1 80 ? 13.498 -2.762 0.580 1.00 88.50 80 ARG A N 1
ATOM 630 C CA . ARG A 1 80 ? 14.171 -3.689 -0.330 1.00 88.50 80 ARG A CA 1
ATOM 631 C C . ARG A 1 80 ? 13.143 -4.565 -1.046 1.00 88.50 80 ARG A C 1
ATOM 633 O O . ARG A 1 80 ? 12.449 -5.334 -0.390 1.00 88.50 80 ARG A O 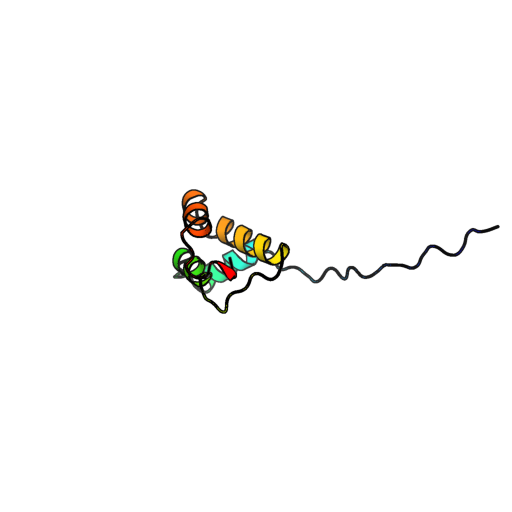1
ATOM 640 N N . TRP A 1 81 ? 13.148 -4.503 -2.373 1.00 90.81 81 TRP A N 1
ATOM 641 C CA . TRP A 1 81 ? 12.375 -5.373 -3.257 1.00 90.81 81 TRP A CA 1
ATOM 642 C C . TRP A 1 81 ? 13.238 -6.544 -3.736 1.00 90.81 81 TRP A C 1
ATOM 644 O O . TRP A 1 81 ? 14.431 -6.374 -4.007 1.00 90.81 81 TRP A O 1
ATOM 654 N N . ASN A 1 82 ? 12.656 -7.737 -3.820 1.00 87.12 82 ASN A N 1
ATOM 655 C CA . ASN A 1 82 ? 13.314 -8.923 -4.364 1.00 87.12 82 ASN A CA 1
ATOM 656 C C . ASN A 1 82 ? 13.148 -8.998 -5.886 1.00 87.12 82 ASN A C 1
ATOM 658 O O . ASN A 1 82 ? 14.065 -9.438 -6.577 1.00 87.12 82 ASN A O 1
ATOM 662 N N . ASN A 1 83 ? 12.017 -8.527 -6.416 1.00 85.12 83 ASN A N 1
ATOM 663 C CA . ASN A 1 83 ? 11.702 -8.535 -7.843 1.00 85.12 83 ASN A CA 1
ATOM 664 C C . ASN A 1 83 ? 12.042 -7.183 -8.481 1.00 85.12 83 ASN A C 1
ATOM 666 O O . ASN A 1 83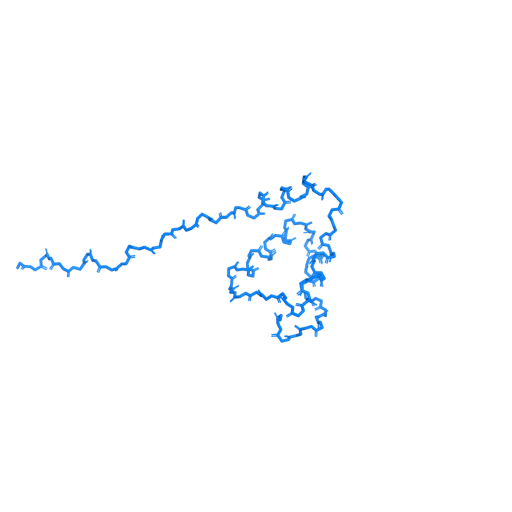 ? 11.166 -6.465 -8.955 1.00 85.12 83 ASN A O 1
ATOM 670 N N . VAL A 1 84 ? 13.331 -6.836 -8.486 1.00 77.25 84 VAL A N 1
ATOM 671 C CA . VAL A 1 84 ? 13.832 -5.519 -8.930 1.00 77.25 84 VAL A CA 1
ATOM 672 C C . VAL A 1 84 ? 13.535 -5.181 -10.392 1.00 77.25 84 VAL A C 1
ATOM 674 O O . VAL A 1 84 ? 13.460 -4.011 -10.733 1.00 77.25 84 VAL A O 1
ATOM 677 N N . ASP A 1 85 ? 13.340 -6.181 -11.255 1.00 71.38 85 ASP A N 1
ATOM 678 C CA . ASP A 1 85 ? 13.023 -5.947 -12.671 1.00 71.38 85 ASP A CA 1
ATOM 679 C C . ASP A 1 85 ? 11.595 -5.403 -12.874 1.00 71.38 85 ASP A C 1
ATOM 681 O O . ASP A 1 85 ? 11.285 -4.854 -13.932 1.00 71.38 85 ASP A O 1
ATOM 685 N N . GLY A 1 86 ? 10.717 -5.581 -11.878 1.00 65.75 86 GLY A N 1
ATOM 686 C CA . GLY A 1 86 ? 9.306 -5.195 -11.926 1.00 65.75 86 GLY A CA 1
ATOM 687 C C . GLY A 1 86 ? 8.932 -3.966 -11.094 1.00 65.75 86 GLY A C 1
ATOM 688 O O . GLY A 1 86 ? 7.757 -3.596 -11.130 1.00 65.75 86 GLY A O 1
ATOM 689 N N . GLN A 1 87 ? 9.878 -3.360 -10.360 1.00 65.88 87 GLN A N 1
ATOM 690 C CA . GLN A 1 87 ? 9.629 -2.284 -9.383 1.00 65.88 87 GLN A CA 1
ATOM 691 C C . GLN A 1 87 ? 10.431 -1.014 -9.642 1.00 65.88 87 GLN A C 1
ATOM 693 O O . GLN A 1 87 ? 11.619 -1.124 -10.013 1.00 65.88 87 GLN A O 1
#

Organism: NCBI:txid392030

InterPro domains:
  IPR040398 CCR4-NOT transcription complex subunit 1 [PTHR13162] (10-87)

pLDDT: mean 82.38, std 15.53, range [45.94, 96.38]

Secondary structure (DSSP, 8-state):
----S---S-----------HHHHHHHHHHH-TT--HHHHHHTTSSTT----SHHHHHHHHHHHHHHS-HHHHHHHHTS--S-GGG-

Sequence (87 aa):
DSNGIEMIANSDKSSTPTWNVDTFVIAINDLVPTVNWKDVVKEFDHAGFLVRDRQALILLVTALRRALPPEQYIDLLYGRWNNVDGQ

Foldseek 3Di:
DPPDPDDDPDPDPVVPDDDDLLVVLVVCCVVCVPDDVLVVLVCCLPLPRAQPDPVSVVSVLVNCVNNDPPVRSVCSVPDDRPNVVRD